Protein AF-D6TFY3-F1 (afdb_monomer_lite)

Radius of gyration: 14.0 Å; chains: 1; bounding box: 32×34×34 Å

InterPro domains:
  IPR015034 Basophilic leukemia-expressed protein Bles03-like [PF08939] (27-99)
  IPR015034 Basophilic leukemia-expressed protein Bles03-like [PTHR31977] (29-115)
  IPR023398 Translation Initiation factor eIF- 4e-like [G3DSA:3.30.760.10] (19-136)
  IPR023398 Translation Initiation factor eIF- 4e-like [SSF55418] (25-116)

pLDDT: mean 86.93, std 12.14, range [51.22, 98.06]

Organism: NCBI:txid485913

Structure (mmCIF, N/CA/C/O backbone):
data_AF-D6TFY3-F1
#
_entry.id   AF-D6TFY3-F1
#
loop_
_atom_site.group_PDB
_atom_site.id
_atom_site.type_symbol
_atom_site.label_atom_id
_atom_site.label_alt_id
_atom_site.label_comp_id
_atom_site.label_asym_id
_atom_site.label_entity_id
_atom_site.label_seq_id
_atom_site.pdbx_PDB_ins_code
_atom_site.Cartn_x
_atom_site.Cartn_y
_atom_site.Cartn_z
_atom_site.occupancy
_atom_site.B_iso_or_equiv
_atom_site.auth_seq_id
_atom_site.auth_comp_id
_atom_site.auth_asym_id
_atom_site.auth_atom_id
_atom_site.pdbx_PDB_model_num
ATOM 1 N N . MET A 1 1 ? 12.888 8.667 -14.645 1.00 65.75 1 MET A N 1
ATOM 2 C CA . MET A 1 1 ? 12.607 8.144 -13.287 1.00 65.75 1 MET A CA 1
ATOM 3 C C . MET A 1 1 ? 12.468 9.234 -12.219 1.00 65.75 1 MET A C 1
ATOM 5 O O . MET A 1 1 ? 11.346 9.457 -11.812 1.00 65.75 1 MET A O 1
ATOM 9 N N . LYS A 1 2 ? 13.511 9.950 -11.754 1.00 64.50 2 LYS A N 1
ATOM 10 C CA . LYS A 1 2 ? 13.3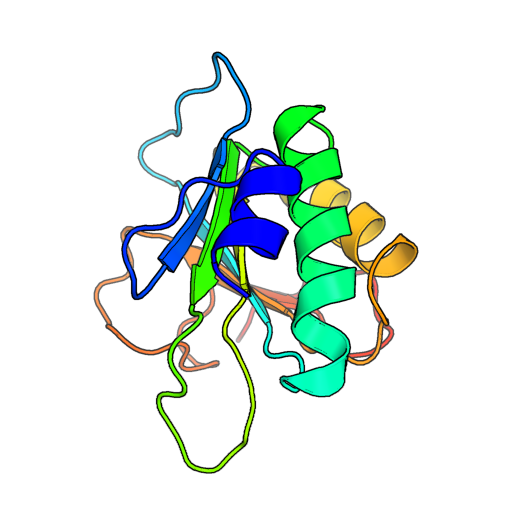38 10.980 -10.692 1.00 64.50 2 LYS A CA 1
ATOM 11 C C . LYS A 1 2 ? 12.341 12.089 -11.069 1.00 64.50 2 LYS A C 1
ATOM 13 O O . LYS A 1 2 ? 11.419 12.355 -10.311 1.00 64.50 2 LYS A O 1
ATOM 18 N N . GLU A 1 3 ? 12.520 12.710 -12.232 1.00 65.38 3 GLU A N 1
ATOM 19 C CA . GLU A 1 3 ? 11.642 13.787 -12.728 1.00 65.38 3 GLU A CA 1
ATOM 20 C C . GLU A 1 3 ? 10.207 13.295 -12.961 1.00 65.38 3 GLU A C 1
ATOM 22 O O . GLU A 1 3 ? 9.247 13.948 -12.568 1.00 65.38 3 GLU A O 1
ATOM 27 N N . GLU A 1 4 ? 10.079 12.085 -13.500 1.00 71.19 4 GLU A N 1
ATOM 28 C CA . GLU A 1 4 ? 8.812 11.388 -13.727 1.00 71.19 4 GLU A CA 1
ATOM 29 C C . GLU A 1 4 ? 8.068 11.079 -12.413 1.00 71.19 4 GLU A C 1
ATOM 31 O O . GLU A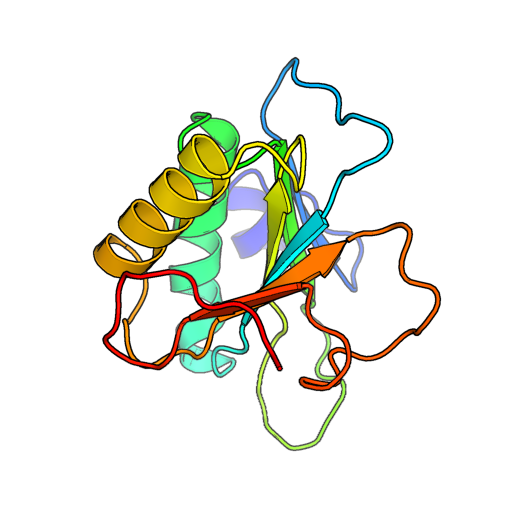 1 4 ? 6.873 11.318 -12.309 1.00 71.19 4 GLU A O 1
ATOM 36 N N . LEU A 1 5 ? 8.771 10.637 -11.363 1.00 70.50 5 LEU A N 1
ATOM 37 C CA . LEU A 1 5 ? 8.178 10.374 -10.045 1.00 70.50 5 LEU A CA 1
ATOM 38 C C . LEU A 1 5 ? 7.724 11.664 -9.344 1.00 70.50 5 LEU A C 1
ATOM 40 O O . LEU A 1 5 ? 6.645 11.693 -8.749 1.00 70.50 5 LEU A O 1
ATOM 44 N N . ILE A 1 6 ? 8.520 12.734 -9.445 1.00 69.88 6 ILE A N 1
ATOM 45 C CA . ILE A 1 6 ? 8.180 14.053 -8.888 1.00 69.88 6 ILE A CA 1
ATOM 46 C C . ILE A 1 6 ? 6.943 14.632 -9.587 1.00 69.88 6 ILE A C 1
ATOM 48 O O . ILE A 1 6 ? 6.078 15.206 -8.923 1.00 69.88 6 ILE A O 1
ATOM 52 N N . GLN A 1 7 ? 6.807 14.429 -10.902 1.00 67.75 7 GLN A N 1
ATOM 53 C CA . GLN A 1 7 ? 5.650 14.879 -11.682 1.00 67.75 7 GLN A CA 1
ATOM 54 C C . GLN A 1 7 ? 4.318 14.309 -11.160 1.00 67.75 7 GLN A C 1
ATOM 56 O O . GLN A 1 7 ? 3.274 14.942 -11.314 1.00 67.75 7 GLN A O 1
ATOM 61 N N . TYR A 1 8 ? 4.332 13.154 -10.489 1.00 68.00 8 TYR A N 1
ATOM 62 C CA . TYR A 1 8 ? 3.131 12.532 -9.921 1.00 68.00 8 TYR A CA 1
ATOM 63 C C . TYR A 1 8 ? 2.831 12.964 -8.483 1.00 68.00 8 TYR A C 1
ATOM 65 O O . TYR A 1 8 ? 1.981 12.367 -7.820 1.00 68.00 8 TYR A O 1
ATOM 73 N N . GLY A 1 9 ? 3.501 14.011 -7.992 1.00 57.97 9 GLY A N 1
ATOM 74 C CA . GLY A 1 9 ? 3.332 14.509 -6.629 1.00 57.97 9 GLY A CA 1
ATOM 75 C C . GLY A 1 9 ? 3.869 13.545 -5.574 1.00 57.97 9 GLY A C 1
ATOM 76 O O . GLY A 1 9 ? 3.468 13.630 -4.414 1.00 57.97 9 GLY A O 1
ATOM 77 N N . ALA A 1 10 ? 4.746 12.622 -5.975 1.00 71.56 10 ALA A N 1
ATOM 78 C CA . ALA A 1 10 ? 5.473 11.781 -5.049 1.00 71.56 10 ALA A CA 1
ATOM 79 C C . ALA A 1 10 ? 6.784 12.472 -4.666 1.00 71.56 10 ALA A C 1
ATOM 81 O O . ALA A 1 10 ? 7.526 12.970 -5.515 1.00 71.56 10 ALA A O 1
ATOM 82 N N . SER A 1 11 ? 7.099 12.484 -3.378 1.00 81.94 11 SER A N 1
ATOM 83 C CA . SER A 1 11 ? 8.445 12.831 -2.930 1.00 81.94 11 SER A CA 1
ATOM 84 C C . SER A 1 11 ? 9.401 11.678 -3.249 1.00 81.94 11 SER A C 1
ATOM 86 O O . SER A 1 11 ? 8.964 10.533 -3.385 1.00 81.94 11 SER A O 1
ATOM 88 N N . TYR A 1 12 ? 10.693 11.970 -3.396 1.00 80.06 12 TYR A N 1
ATOM 89 C CA . TYR A 1 12 ? 11.713 10.976 -3.727 1.00 80.06 12 TYR A CA 1
ATOM 90 C C . TYR A 1 12 ? 13.061 11.334 -3.096 1.00 80.06 12 TYR A C 1
ATOM 92 O O . TYR A 1 12 ? 13.541 12.452 -3.287 1.00 80.06 12 TYR A O 1
ATOM 100 N N . ASP A 1 13 ? 13.684 10.391 -2.385 1.00 80.81 13 ASP A N 1
ATOM 101 C CA . ASP A 1 13 ? 14.971 10.591 -1.690 1.00 80.81 13 ASP A CA 1
ATOM 102 C C . ASP A 1 13 ? 16.168 9.885 -2.356 1.00 80.81 13 ASP A C 1
ATOM 104 O O . ASP A 1 13 ? 17.280 9.940 -1.839 1.00 80.81 13 ASP A O 1
ATOM 108 N N . GLY A 1 14 ? 15.966 9.237 -3.508 1.00 76.38 14 GLY A N 1
ATOM 109 C CA . GLY A 1 14 ? 16.991 8.404 -4.151 1.00 76.38 14 GLY A CA 1
ATOM 110 C C . GLY A 1 14 ? 16.804 6.900 -3.930 1.00 76.38 14 GLY A C 1
ATOM 111 O O . GLY A 1 14 ? 17.351 6.113 -4.696 1.00 76.38 14 GLY A O 1
ATOM 112 N N . VAL A 1 15 ? 16.004 6.497 -2.939 1.00 80.56 15 VAL A N 1
ATOM 113 C CA . VAL A 1 15 ? 15.735 5.090 -2.592 1.00 80.56 15 VAL A CA 1
ATOM 114 C C . VAL A 1 15 ? 14.234 4.815 -2.548 1.00 80.56 15 VAL A C 1
ATOM 116 O O . VAL A 1 15 ? 13.759 3.799 -3.062 1.00 80.56 15 VAL A O 1
ATOM 119 N N . TRP A 1 16 ? 13.475 5.733 -1.961 1.00 86.50 16 TRP A N 1
ATOM 120 C CA . TRP A 1 16 ? 12.039 5.655 -1.771 1.00 86.50 16 TRP A CA 1
ATOM 121 C C . TRP A 1 16 ? 11.334 6.777 -2.505 1.00 86.50 16 TRP A C 1
ATOM 123 O O . TRP A 1 16 ? 11.742 7.934 -2.440 1.00 86.50 16 TRP A O 1
ATOM 133 N N . SER A 1 17 ? 10.222 6.429 -3.145 1.00 90.75 17 SER A N 1
ATOM 134 C CA . SER A 1 17 ? 9.194 7.379 -3.551 1.00 90.75 17 SER A CA 1
ATOM 135 C C . SER A 1 17 ? 7.994 7.252 -2.615 1.00 90.75 17 SER A C 1
ATOM 137 O O . SER A 1 17 ? 7.654 6.133 -2.229 1.00 90.75 17 SER A O 1
ATOM 139 N N . TRP A 1 18 ? 7.354 8.355 -2.214 1.00 93.44 18 TRP A N 1
ATOM 140 C CA . TRP A 1 18 ? 6.183 8.302 -1.328 1.00 93.44 18 TRP A CA 1
ATOM 141 C C . TRP A 1 18 ? 5.113 9.344 -1.640 1.00 93.44 18 TRP A C 1
ATOM 143 O O . TRP A 1 18 ? 5.410 10.437 -2.116 1.00 93.44 18 TRP A O 1
ATOM 153 N N . ALA A 1 19 ? 3.871 8.997 -1.303 1.00 92.94 19 ALA A N 1
ATOM 154 C CA . ALA A 1 19 ? 2.700 9.867 -1.344 1.00 92.94 19 ALA A CA 1
ATOM 155 C C . ALA A 1 19 ? 1.989 9.845 0.015 1.00 92.94 19 ALA A C 1
ATOM 157 O O . ALA A 1 19 ? 2.005 8.826 0.708 1.00 92.94 19 ALA A O 1
ATOM 158 N N . LEU A 1 20 ? 1.380 10.966 0.396 1.00 91.56 20 LEU A N 1
ATOM 159 C CA . LEU A 1 20 ? 0.677 11.141 1.667 1.00 91.56 20 LEU A CA 1
ATOM 160 C C . LEU A 1 20 ? -0.784 11.498 1.409 1.00 91.56 20 LEU A C 1
ATOM 162 O O . LEU A 1 20 ? -1.077 12.275 0.500 1.00 91.56 20 LEU A O 1
ATOM 166 N N . ALA A 1 21 ? -1.676 10.956 2.229 1.00 90.00 21 ALA A N 1
ATOM 167 C CA . ALA A 1 21 ? -3.021 11.479 2.385 1.00 90.00 21 ALA A CA 1
ATOM 168 C C . ALA A 1 21 ? -2.951 12.651 3.383 1.00 90.00 21 ALA A C 1
ATOM 170 O O . ALA A 1 21 ? -2.379 12.511 4.465 1.00 90.00 21 ALA A O 1
ATOM 171 N N . GLU A 1 22 ? -3.487 13.822 3.045 1.00 81.94 22 GLU A N 1
ATOM 172 C CA . GLU A 1 22 ? -3.464 14.969 3.963 1.00 81.94 22 GLU A CA 1
ATOM 173 C C . GLU A 1 22 ? -4.279 14.714 5.255 1.00 81.94 22 GLU A C 1
ATOM 175 O O . GLU A 1 22 ? -5.353 14.125 5.238 1.00 81.94 22 GLU A O 1
ATOM 180 N N . LYS A 1 23 ? -3.823 15.221 6.406 1.00 73.06 23 LYS A N 1
ATOM 181 C CA . LYS A 1 23 ? -4.646 15.319 7.637 1.00 73.06 23 LYS A CA 1
ATOM 182 C C . LYS A 1 23 ? -5.174 13.994 8.228 1.00 73.06 23 LYS A C 1
ATOM 184 O O . LYS A 1 23 ? -6.163 14.020 8.958 1.00 73.06 23 LYS A O 1
ATOM 189 N N . GLN A 1 24 ? -4.528 12.852 7.982 1.00 72.88 24 GLN A N 1
ATOM 190 C CA . GLN A 1 24 ? -4.836 11.607 8.700 1.00 72.88 24 GLN A CA 1
ATOM 191 C C . GLN A 1 24 ? -3.621 11.087 9.466 1.00 72.88 24 GLN A C 1
ATOM 193 O O . GLN A 1 24 ? -2.594 10.764 8.874 1.00 72.88 24 GLN A O 1
ATOM 198 N N . GLU A 1 25 ? -3.760 10.975 10.786 1.00 79.94 25 GLU A N 1
ATOM 199 C CA . GLU A 1 25 ? -2.762 10.341 11.647 1.00 79.94 25 GLU A CA 1
ATOM 200 C C . GLU A 1 25 ? -3.113 8.870 11.907 1.00 79.94 25 GLU A C 1
ATOM 202 O O . GLU A 1 25 ? -4.283 8.497 12.072 1.00 79.94 25 GLU A O 1
ATOM 207 N N . GLY A 1 26 ? -2.073 8.035 11.923 1.00 85.00 26 GLY A N 1
ATOM 208 C CA . GLY A 1 26 ? -2.152 6.616 12.256 1.00 85.00 26 GLY A CA 1
ATOM 209 C C . GLY A 1 26 ? -2.411 6.364 13.743 1.00 85.00 26 GLY A C 1
ATOM 210 O O . GLY A 1 26 ? -2.113 7.210 14.584 1.00 85.00 26 GLY A O 1
ATOM 211 N N . THR A 1 27 ? -2.939 5.186 14.082 1.00 91.44 27 THR A N 1
ATOM 212 C CA . THR A 1 27 ? -2.999 4.717 15.478 1.00 91.44 27 THR A CA 1
ATOM 213 C C . THR A 1 27 ? -1.712 3.969 15.856 1.00 91.44 27 THR A C 1
ATOM 215 O O . THR A 1 27 ? -0.776 3.865 15.066 1.00 91.44 27 THR A O 1
ATOM 218 N N . SER A 1 28 ? -1.632 3.396 17.061 1.00 90.62 28 SER A N 1
ATOM 219 C CA . SER A 1 28 ? -0.530 2.488 17.427 1.00 90.62 28 SER A CA 1
ATOM 220 C C . SER A 1 28 ? -0.533 1.172 16.634 1.00 90.62 28 SER A C 1
ATOM 222 O O . SER A 1 28 ? 0.418 0.396 16.728 1.00 90.62 28 SER A O 1
ATOM 224 N N . ARG A 1 29 ? -1.593 0.922 15.859 1.00 93.19 29 ARG A N 1
ATOM 225 C CA . ARG A 1 29 ? -1.834 -0.291 15.076 1.00 93.19 29 ARG A CA 1
ATOM 226 C C . ARG A 1 29 ? -1.709 -0.044 13.575 1.00 93.19 29 ARG A C 1
ATOM 228 O O . ARG A 1 29 ? -2.317 -0.757 12.780 1.00 93.19 29 ARG A O 1
ATOM 235 N N . THR A 1 30 ? -0.939 0.961 13.159 1.00 95.00 30 THR A N 1
ATOM 236 C CA . THR A 1 30 ? -0.661 1.158 11.733 1.00 95.00 30 THR A CA 1
ATOM 237 C C . THR A 1 30 ? -0.033 -0.091 11.130 1.00 95.00 30 THR A C 1
ATOM 239 O O . THR A 1 30 ? 0.722 -0.838 11.764 1.00 95.00 30 THR A O 1
ATOM 242 N N . GLY A 1 31 ? -0.332 -0.320 9.863 1.00 94.81 31 GLY A N 1
ATOM 243 C CA . GLY A 1 31 ? 0.296 -1.372 9.090 1.00 94.81 31 GLY A CA 1
ATOM 244 C C . GLY A 1 31 ? 0.299 -1.022 7.622 1.00 94.81 31 GLY A C 1
ATOM 245 O O . GLY A 1 31 ? 0.018 0.111 7.235 1.00 94.81 31 GLY A O 1
ATOM 246 N N . LYS A 1 32 ? 0.677 -1.988 6.792 1.00 95.75 32 LYS A N 1
ATOM 247 C CA . LYS A 1 32 ? 0.743 -1.791 5.350 1.00 95.75 32 LYS A CA 1
ATOM 248 C C . LYS A 1 32 ? 0.438 -3.053 4.573 1.00 95.75 32 LYS A C 1
ATOM 250 O O . LYS A 1 32 ? 0.924 -4.129 4.919 1.00 95.75 32 LYS A O 1
ATOM 255 N N . TRP A 1 33 ? -0.275 -2.872 3.471 1.00 97.25 33 TRP A N 1
ATOM 256 C CA . TRP A 1 33 ? -0.315 -3.816 2.365 1.00 97.25 33 TRP A CA 1
ATOM 257 C C . TRP A 1 33 ? 0.978 -3.728 1.558 1.00 97.25 33 TRP A C 1
ATOM 259 O O . TRP A 1 33 ? 1.460 -2.630 1.291 1.00 97.25 33 TRP A O 1
ATOM 269 N N . MET A 1 34 ? 1.523 -4.872 1.160 1.00 95.50 34 MET A N 1
ATOM 270 C CA . MET A 1 34 ? 2.763 -5.012 0.399 1.00 95.50 34 MET A CA 1
ATOM 271 C C . MET A 1 34 ? 2.545 -5.903 -0.819 1.00 95.50 34 MET A C 1
ATOM 273 O O . MET A 1 34 ? 1.897 -6.948 -0.712 1.00 95.50 34 MET A O 1
ATOM 277 N N . PHE A 1 35 ? 3.123 -5.508 -1.952 1.00 95.12 35 PHE A N 1
ATOM 278 C CA . PHE A 1 35 ? 3.167 -6.308 -3.175 1.00 95.12 35 PHE A CA 1
ATOM 279 C C . PHE A 1 35 ? 4.364 -5.925 -4.065 1.00 95.12 35 PHE A C 1
ATOM 281 O O . PHE A 1 35 ? 5.010 -4.898 -3.841 1.00 95.12 35 PHE A O 1
ATOM 288 N N . TRP A 1 36 ? 4.673 -6.774 -5.055 1.00 93.94 36 TRP A N 1
ATOM 289 C CA . TRP A 1 36 ? 5.931 -6.730 -5.818 1.00 93.94 36 TRP A CA 1
ATOM 290 C C . TRP A 1 36 ? 5.723 -6.748 -7.342 1.00 93.94 36 TRP A C 1
ATOM 292 O O . TRP A 1 36 ? 5.879 -7.801 -7.968 1.00 93.94 36 TRP A O 1
ATOM 302 N N . PRO A 1 37 ? 5.349 -5.623 -7.977 1.00 93.62 37 PRO A N 1
ATOM 303 C CA . PRO A 1 37 ? 5.349 -5.526 -9.433 1.00 93.62 37 PRO A CA 1
ATOM 304 C C . PRO A 1 37 ? 6.769 -5.587 -10.011 1.00 93.62 37 PRO A C 1
ATOM 306 O O . PRO A 1 37 ? 7.727 -5.109 -9.403 1.00 93.62 37 PRO A O 1
ATOM 309 N N . LYS A 1 38 ? 6.892 -6.128 -11.228 1.00 91.56 38 LYS A N 1
ATOM 310 C CA . LYS A 1 38 ? 8.120 -6.018 -12.031 1.00 91.56 38 LYS A CA 1
ATOM 311 C C . LYS A 1 38 ? 8.382 -4.563 -12.414 1.00 91.56 38 LYS A C 1
ATOM 313 O O . LYS A 1 38 ? 7.426 -3.805 -12.599 1.00 91.56 38 LYS A O 1
ATOM 318 N N . SER A 1 39 ? 9.650 -4.196 -12.585 1.00 86.88 39 SER A N 1
ATOM 319 C CA . SER A 1 39 ? 10.071 -2.815 -12.849 1.00 86.88 39 SER A CA 1
ATOM 320 C C . SER A 1 39 ? 9.341 -2.165 -14.036 1.00 86.88 39 SER A C 1
ATOM 322 O O . SER A 1 39 ? 8.880 -1.031 -13.915 1.00 86.88 39 SER A O 1
ATOM 324 N N . GLU A 1 40 ? 9.128 -2.914 -15.123 1.00 87.00 40 GLU A N 1
ATOM 325 C CA . GLU A 1 40 ? 8.423 -2.471 -16.339 1.00 87.00 40 GLU A CA 1
ATOM 326 C C . GLU A 1 40 ? 6.980 -2.003 -16.078 1.00 87.00 40 GLU A C 1
ATOM 328 O O . GLU A 1 40 ? 6.502 -1.063 -16.708 1.00 87.00 40 GLU A O 1
ATOM 333 N N . GLY A 1 41 ? 6.280 -2.638 -15.131 1.00 88.12 41 GLY A N 1
ATOM 334 C CA . GLY A 1 41 ? 4.893 -2.312 -14.776 1.00 88.12 41 GLY A CA 1
ATOM 335 C C . GLY A 1 41 ? 4.753 -1.468 -13.508 1.00 88.12 41 GLY A C 1
ATOM 336 O O . GLY A 1 41 ? 3.661 -0.984 -13.206 1.00 88.12 41 GLY A O 1
ATOM 337 N N . ALA A 1 42 ? 5.835 -1.285 -12.750 1.00 91.06 42 ALA A N 1
ATOM 338 C CA . ALA A 1 42 ? 5.787 -0.663 -11.433 1.00 91.06 42 ALA A CA 1
ATOM 339 C C . ALA A 1 42 ? 5.459 0.835 -11.491 1.00 91.06 42 ALA A C 1
ATOM 341 O O . ALA A 1 42 ? 4.688 1.304 -10.661 1.00 91.06 42 ALA A O 1
ATOM 342 N N . ILE A 1 43 ? 5.991 1.580 -12.468 1.00 90.50 43 ILE A N 1
ATOM 343 C CA . ILE A 1 43 ? 5.781 3.037 -12.561 1.00 90.50 43 ILE A CA 1
ATOM 344 C C . ILE A 1 43 ? 4.309 3.402 -12.834 1.00 90.50 43 ILE A C 1
ATOM 346 O O . ILE A 1 43 ? 3.764 4.205 -12.070 1.00 90.50 43 ILE A O 1
ATOM 350 N N . PRO A 1 44 ? 3.614 2.810 -13.831 1.00 92.50 44 PRO A N 1
ATOM 351 C CA . PRO A 1 44 ? 2.188 3.074 -14.032 1.00 92.50 44 PRO A CA 1
ATOM 352 C C . PRO A 1 44 ? 1.333 2.710 -12.814 1.00 92.50 44 PRO A C 1
ATOM 354 O O . PRO A 1 44 ? 0.479 3.495 -12.408 1.00 92.50 44 PRO A O 1
ATOM 357 N N . ILE A 1 45 ? 1.602 1.557 -12.188 1.00 95.38 45 ILE A N 1
ATOM 358 C CA . ILE A 1 45 ? 0.908 1.139 -10.962 1.00 95.38 45 ILE A CA 1
ATOM 359 C C . ILE A 1 45 ? 1.142 2.163 -9.849 1.00 95.38 45 ILE A C 1
ATOM 361 O O . ILE A 1 45 ? 0.200 2.604 -9.193 1.00 95.38 45 ILE A O 1
ATOM 365 N N . TRP A 1 46 ? 2.394 2.568 -9.645 1.00 95.06 46 TRP A N 1
ATOM 366 C CA . TRP A 1 46 ? 2.772 3.518 -8.610 1.00 95.06 46 TRP A CA 1
ATOM 367 C C . TRP A 1 46 ? 2.081 4.867 -8.778 1.00 95.06 46 TRP A C 1
ATOM 369 O O . TRP A 1 46 ? 1.579 5.421 -7.802 1.00 95.06 46 TRP A O 1
ATOM 379 N N . ARG A 1 47 ? 1.967 5.363 -10.014 1.00 94.12 47 ARG A N 1
ATOM 380 C CA . ARG A 1 47 ? 1.214 6.584 -10.313 1.00 94.12 47 ARG A CA 1
ATOM 381 C C . ARG A 1 47 ? -0.232 6.489 -9.820 1.00 94.12 47 ARG A C 1
ATOM 383 O O . ARG A 1 47 ? -0.686 7.382 -9.105 1.00 94.12 47 ARG A O 1
ATOM 390 N N . THR A 1 48 ? -0.929 5.402 -10.146 1.00 95.56 48 THR A N 1
ATOM 391 C CA . THR A 1 48 ? -2.306 5.165 -9.689 1.00 95.56 48 THR A CA 1
ATOM 392 C C . THR A 1 48 ? -2.393 5.118 -8.162 1.00 95.56 48 THR A C 1
ATOM 394 O O . THR A 1 48 ? -3.274 5.745 -7.576 1.00 95.56 48 THR A O 1
ATOM 397 N N . ILE A 1 49 ? -1.448 4.450 -7.493 1.00 96.56 49 ILE A N 1
ATOM 398 C CA . ILE A 1 49 ? -1.383 4.410 -6.024 1.00 96.56 49 ILE A CA 1
ATOM 399 C C . ILE A 1 49 ? -1.192 5.814 -5.429 1.00 96.56 49 ILE A C 1
ATOM 401 O O . ILE A 1 49 ? -1.874 6.161 -4.461 1.00 96.56 49 ILE A O 1
ATOM 405 N N . CYS A 1 50 ? -0.316 6.643 -6.002 1.00 94.69 50 CYS A N 1
ATOM 406 C CA . CYS A 1 50 ? -0.091 8.018 -5.549 1.00 94.69 50 CYS A CA 1
ATOM 407 C C . CYS A 1 50 ? -1.335 8.897 -5.695 1.00 94.69 50 CYS A C 1
ATOM 409 O O . CYS A 1 50 ? -1.642 9.685 -4.801 1.00 94.69 50 CYS A O 1
ATOM 411 N N . GLU A 1 51 ? -2.038 8.800 -6.824 1.00 94.12 51 GLU A N 1
ATOM 412 C CA . GLU A 1 51 ? -3.285 9.532 -7.071 1.00 94.12 51 GLU A CA 1
ATOM 413 C C . GLU A 1 51 ? -4.363 9.131 -6.053 1.00 94.12 51 GLU A C 1
ATOM 415 O O . GLU A 1 51 ? -4.896 9.998 -5.359 1.00 94.12 51 GLU A O 1
ATOM 420 N N . LEU A 1 52 ? -4.600 7.829 -5.871 1.00 95.88 52 LEU A N 1
ATOM 421 C CA . LEU A 1 52 ? -5.624 7.327 -4.950 1.00 95.88 52 LEU A CA 1
ATOM 422 C C . LEU A 1 52 ? -5.301 7.609 -3.475 1.00 95.88 52 LEU A C 1
ATOM 424 O O . LEU A 1 52 ? -6.203 7.904 -2.691 1.00 95.88 52 LEU A O 1
ATOM 428 N N . THR A 1 53 ? -4.024 7.544 -3.087 1.00 95.38 53 THR A N 1
ATOM 429 C CA . THR A 1 53 ? -3.577 7.884 -1.724 1.00 95.38 53 THR A CA 1
ATOM 430 C C . THR A 1 53 ? -3.845 9.354 -1.416 1.00 95.38 53 THR A C 1
ATOM 432 O O . THR A 1 53 ? -4.461 9.669 -0.402 1.00 95.38 53 THR A O 1
ATOM 435 N N . ARG A 1 54 ? -3.451 10.264 -2.315 1.00 92.56 54 ARG A N 1
ATOM 436 C CA . ARG A 1 54 ? -3.672 11.708 -2.130 1.00 92.56 54 ARG A CA 1
ATOM 437 C C . ARG A 1 54 ? -5.152 12.079 -2.124 1.00 92.56 54 ARG A C 1
ATOM 439 O O . ARG A 1 54 ? -5.530 13.032 -1.458 1.00 92.56 54 ARG A O 1
ATOM 446 N N . SER A 1 55 ? -5.992 11.322 -2.830 1.00 92.62 55 SER A N 1
ATOM 447 C CA . SER A 1 55 ? -7.444 11.518 -2.824 1.00 92.62 55 SER A CA 1
ATOM 448 C C . SER A 1 55 ? -8.169 10.798 -1.680 1.00 92.62 55 SER A C 1
ATOM 450 O O . SER A 1 55 ? -9.381 10.633 -1.770 1.00 92.62 55 SER A O 1
ATOM 452 N N . HIS A 1 56 ? -7.466 10.302 -0.653 1.00 91.94 56 HIS A N 1
ATOM 453 C CA . HIS A 1 56 ? -8.057 9.568 0.482 1.00 91.94 56 HIS A CA 1
ATOM 454 C C . HIS A 1 56 ? -8.813 8.283 0.108 1.00 91.94 56 HIS A C 1
ATOM 456 O O . HIS A 1 56 ? -9.616 7.778 0.887 1.00 91.94 56 HIS A O 1
ATOM 462 N N . GLN A 1 57 ? -8.564 7.742 -1.085 1.00 95.38 57 GLN A N 1
ATOM 463 C CA . GLN A 1 57 ? -9.193 6.508 -1.549 1.00 95.38 57 GLN A CA 1
ATOM 464 C C . GLN A 1 57 ? -8.387 5.274 -1.149 1.00 95.38 57 GLN A C 1
ATOM 466 O O . GLN A 1 57 ? -8.953 4.198 -1.037 1.00 95.38 57 GLN A O 1
ATOM 471 N N . LEU A 1 58 ? -7.086 5.392 -0.902 1.00 95.62 58 LEU A N 1
ATOM 472 C CA . LEU A 1 58 ? -6.322 4.330 -0.241 1.00 95.62 58 LEU A CA 1
ATOM 473 C C . LEU A 1 58 ? -6.156 4.669 1.246 1.00 95.62 58 LEU A C 1
ATOM 475 O O . LEU A 1 58 ? -7.047 5.282 1.834 1.00 95.62 58 LEU A O 1
ATOM 479 N N . GLY A 1 59 ? -5.074 4.212 1.871 1.00 93.44 59 GLY A N 1
ATOM 480 C CA . GLY A 1 59 ? -4.774 4.529 3.261 1.00 93.44 59 GLY A CA 1
ATOM 481 C C . GLY A 1 59 ? -4.020 5.855 3.425 1.00 93.44 59 GLY A C 1
ATOM 482 O O . GLY A 1 59 ? -4.051 6.729 2.561 1.00 93.44 59 GLY A O 1
ATOM 483 N N . ILE A 1 60 ? -3.325 6.003 4.551 1.00 95.19 60 ILE A N 1
ATOM 484 C CA . ILE A 1 60 ? -2.734 7.273 5.007 1.00 95.19 60 ILE A CA 1
ATOM 485 C C . ILE A 1 60 ? -1.448 7.665 4.266 1.00 95.19 60 ILE A C 1
ATOM 487 O O . ILE A 1 60 ? -1.070 8.834 4.208 1.00 95.19 60 ILE A O 1
ATOM 491 N N . GLN A 1 61 ? -0.745 6.683 3.708 1.00 95.06 61 GLN A N 1
ATOM 492 C CA . GLN A 1 61 ? 0.520 6.878 3.009 1.00 95.06 61 GLN A CA 1
ATOM 493 C C . GLN A 1 61 ? 0.745 5.722 2.039 1.00 95.06 61 GLN A C 1
ATOM 495 O O . GLN A 1 61 ? 0.329 4.595 2.286 1.00 95.06 61 GLN A O 1
ATOM 500 N N . ALA A 1 62 ? 1.494 5.967 0.974 1.00 96.12 62 ALA A N 1
ATOM 501 C CA . ALA A 1 62 ? 2.066 4.907 0.164 1.00 96.12 62 ALA A CA 1
ATOM 502 C C . ALA A 1 62 ? 3.565 5.131 -0.021 1.00 96.12 62 ALA A C 1
ATOM 504 O O . ALA A 1 62 ? 4.036 6.272 -0.012 1.00 96.12 62 ALA A O 1
ATOM 505 N N . LYS A 1 63 ? 4.318 4.043 -0.209 1.00 94.69 63 LYS A N 1
ATOM 506 C CA . LYS A 1 63 ? 5.747 4.082 -0.542 1.00 94.69 63 LYS A CA 1
ATOM 507 C C . LYS A 1 63 ? 6.090 3.051 -1.606 1.00 94.69 63 LYS A C 1
ATOM 509 O O . LYS A 1 63 ? 5.630 1.920 -1.520 1.00 94.69 63 LYS A O 1
ATOM 514 N N . MET A 1 64 ? 6.968 3.405 -2.531 1.00 93.50 64 MET A N 1
ATOM 515 C CA . MET A 1 64 ? 7.602 2.469 -3.453 1.00 93.50 64 MET A CA 1
ATOM 516 C C . MET A 1 64 ? 9.110 2.510 -3.263 1.00 93.50 64 MET A C 1
ATOM 518 O O . MET A 1 64 ? 9.707 3.590 -3.235 1.00 93.50 64 MET A O 1
ATOM 522 N N . ARG A 1 65 ? 9.733 1.337 -3.156 1.00 89.19 65 ARG A N 1
ATOM 523 C CA . ARG A 1 65 ? 11.188 1.223 -3.206 1.00 89.19 65 ARG A CA 1
ATOM 524 C C . ARG A 1 65 ? 11.627 1.233 -4.661 1.00 89.19 65 ARG A C 1
ATOM 526 O O . ARG A 1 65 ? 11.231 0.359 -5.423 1.00 89.19 65 ARG A O 1
ATOM 533 N N . VAL A 1 66 ? 12.436 2.215 -5.027 1.00 81.00 66 VAL A N 1
ATOM 534 C CA . VAL A 1 66 ? 12.918 2.415 -6.400 1.00 81.00 66 VAL A CA 1
ATOM 535 C C . VAL A 1 66 ? 14.183 1.595 -6.670 1.00 81.00 66 VAL A C 1
ATOM 537 O O . VAL A 1 66 ? 14.431 1.164 -7.792 1.00 81.00 66 VAL A O 1
ATOM 540 N N . GLU A 1 67 ? 14.963 1.323 -5.626 1.00 76.75 67 GLU A N 1
ATOM 541 C CA . GLU A 1 67 ? 16.148 0.473 -5.701 1.00 76.75 67 GLU A CA 1
ATOM 542 C C . GLU A 1 67 ? 15.780 -1.022 -5.678 1.00 76.75 67 GLU A C 1
ATOM 544 O O . GLU A 1 67 ? 15.052 -1.489 -4.792 1.00 76.75 67 GLU A O 1
ATOM 549 N N . LYS A 1 68 ? 16.338 -1.787 -6.623 1.00 69.31 68 LYS A N 1
ATOM 550 C CA . LYS A 1 68 ? 16.210 -3.249 -6.675 1.00 69.31 68 LYS A CA 1
ATOM 551 C C . LYS A 1 68 ? 17.017 -3.862 -5.531 1.00 69.31 68 LYS A C 1
ATOM 553 O O . LYS A 1 68 ? 18.205 -3.588 -5.394 1.00 69.31 68 LYS A O 1
ATOM 558 N N . ARG A 1 69 ? 16.376 -4.682 -4.694 1.00 66.19 69 ARG A N 1
ATOM 559 C CA . ARG A 1 69 ? 17.059 -5.381 -3.589 1.00 66.19 69 ARG A CA 1
ATOM 560 C C . ARG A 1 69 ? 17.668 -6.711 -4.033 1.00 66.19 69 ARG A C 1
ATOM 562 O O . ARG A 1 69 ? 18.687 -7.124 -3.491 1.00 66.19 69 ARG A O 1
ATOM 569 N N . ASP A 1 70 ? 17.022 -7.343 -5.006 1.00 68.75 70 ASP A N 1
ATOM 570 C CA . ASP A 1 70 ? 17.241 -8.732 -5.376 1.00 68.75 70 ASP A CA 1
ATOM 571 C C . ASP A 1 70 ? 17.304 -8.840 -6.913 1.00 68.75 70 ASP A C 1
ATOM 573 O O . ASP A 1 70 ? 16.904 -7.922 -7.634 1.00 68.75 70 ASP A O 1
ATOM 577 N N . GLU A 1 71 ? 17.743 -9.986 -7.431 1.00 74.00 71 GLU A N 1
ATOM 578 C CA . GLU A 1 71 ? 17.840 -10.258 -8.877 1.00 74.00 71 GLU A CA 1
ATOM 579 C C . GLU A 1 71 ? 16.470 -10.349 -9.583 1.00 74.00 71 GLU A C 1
ATOM 581 O O . GLU A 1 71 ? 16.395 -10.418 -10.806 1.00 74.00 71 GLU A O 1
ATOM 586 N N . THR A 1 72 ? 15.366 -10.329 -8.826 1.00 73.25 72 THR A N 1
ATOM 587 C CA . THR A 1 72 ? 14.001 -10.627 -9.296 1.00 73.25 72 THR A CA 1
ATOM 588 C C . THR A 1 72 ? 13.333 -9.503 -10.098 1.00 73.25 72 THR A C 1
ATOM 590 O O . THR A 1 72 ? 12.176 -9.644 -10.491 1.00 73.25 72 THR A O 1
ATOM 593 N N . ASP A 1 73 ? 14.037 -8.392 -10.339 1.00 84.12 73 ASP A N 1
ATOM 594 C CA . ASP A 1 73 ? 13.548 -7.178 -11.019 1.00 84.12 73 ASP A CA 1
ATOM 595 C C . ASP A 1 73 ? 12.252 -6.574 -10.432 1.00 84.12 73 ASP A C 1
ATOM 597 O O . ASP A 1 73 ? 11.614 -5.699 -11.020 1.00 84.12 73 ASP A O 1
ATOM 601 N N . ALA A 1 74 ? 11.844 -7.032 -9.250 1.00 88.56 74 ALA A N 1
ATOM 602 C CA . ALA A 1 74 ? 10.606 -6.625 -8.620 1.00 88.56 74 ALA A CA 1
ATOM 603 C C . ALA A 1 74 ? 10.843 -5.470 -7.642 1.00 88.56 74 ALA A C 1
ATOM 605 O O . ALA A 1 74 ? 11.790 -5.475 -6.852 1.00 88.56 74 ALA A O 1
ATOM 606 N N . LEU A 1 75 ? 9.954 -4.480 -7.676 1.00 90.69 75 LEU A N 1
ATOM 607 C CA . LEU A 1 75 ? 9.967 -3.339 -6.766 1.00 90.69 75 LEU A CA 1
ATOM 608 C C . LEU A 1 75 ? 8.924 -3.540 -5.673 1.00 90.69 75 LEU A C 1
ATOM 610 O O . LEU A 1 75 ? 7.839 -4.039 -5.937 1.00 90.69 75 LEU A O 1
ATOM 614 N N . LEU A 1 76 ? 9.233 -3.139 -4.442 1.00 92.50 76 LEU A N 1
ATOM 615 C CA . LEU A 1 76 ? 8.271 -3.195 -3.341 1.00 92.50 76 LEU A CA 1
ATOM 616 C C . LEU A 1 76 ? 7.375 -1.956 -3.374 1.00 92.50 76 LEU A C 1
ATOM 618 O O . LEU A 1 76 ? 7.884 -0.839 -3.271 1.00 92.50 76 LEU A O 1
ATOM 622 N N . ILE A 1 77 ? 6.060 -2.160 -3.415 1.00 95.12 77 ILE A N 1
ATOM 623 C CA . ILE A 1 77 ? 5.064 -1.120 -3.146 1.00 95.12 77 ILE A CA 1
ATOM 624 C C . ILE A 1 77 ? 4.361 -1.427 -1.824 1.00 95.12 77 ILE A C 1
ATOM 626 O O . ILE A 1 77 ? 3.932 -2.554 -1.577 1.00 95.12 77 ILE A O 1
ATOM 630 N N . CYS A 1 78 ? 4.236 -0.398 -0.991 1.00 96.25 78 CYS A N 1
ATOM 631 C CA . CYS A 1 78 ? 3.560 -0.407 0.295 1.00 9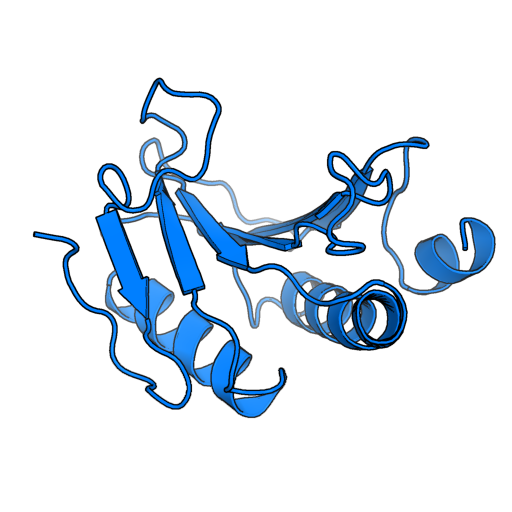6.25 78 CYS A CA 1
ATOM 632 C C . CYS A 1 78 ? 2.399 0.595 0.291 1.00 96.25 78 CYS A C 1
ATOM 634 O O . CYS A 1 78 ? 2.603 1.759 -0.057 1.00 96.25 78 CYS A O 1
ATOM 636 N N . VAL A 1 79 ? 1.226 0.184 0.770 1.00 97.50 79 VAL A N 1
ATOM 637 C CA . VAL A 1 79 ? 0.086 1.066 1.073 1.00 97.50 79 VAL A CA 1
ATOM 638 C C . VAL A 1 79 ? -0.201 0.967 2.563 1.00 97.50 79 VAL A C 1
ATOM 640 O O . VAL A 1 79 ? -0.609 -0.085 3.046 1.00 97.50 79 VAL A O 1
ATOM 643 N N . TYR A 1 80 ? 0.063 2.045 3.289 1.00 96.31 80 TYR A N 1
ATOM 644 C CA . TYR A 1 80 ? -0.077 2.131 4.735 1.00 96.31 80 TYR A CA 1
ATOM 645 C C . TYR A 1 80 ? -1.504 2.474 5.119 1.00 96.31 80 TYR A C 1
ATOM 647 O O . TYR A 1 80 ? -2.102 3.372 4.532 1.00 96.31 80 TYR A O 1
ATOM 655 N N . THR A 1 81 ? -2.019 1.808 6.139 1.00 96.44 81 THR A N 1
ATOM 656 C CA . THR A 1 81 ? -3.370 2.009 6.661 1.00 96.44 81 THR A CA 1
ATOM 657 C C . THR A 1 81 ? -3.306 2.597 8.066 1.00 96.44 81 THR A C 1
ATOM 659 O O . THR A 1 81 ? -2.268 2.561 8.739 1.00 96.44 81 THR A O 1
ATOM 662 N N . ARG A 1 82 ? -4.420 3.189 8.495 1.00 95.44 82 ARG A N 1
ATOM 663 C CA . ARG A 1 82 ? -4.504 3.898 9.772 1.00 95.44 82 ARG A CA 1
ATOM 664 C C . ARG A 1 82 ? -4.504 2.952 10.970 1.00 95.44 82 ARG A C 1
ATOM 666 O O . ARG A 1 82 ? -3.841 3.245 11.962 1.00 95.44 82 ARG A O 1
ATOM 673 N N . ASP A 1 83 ? -5.258 1.862 10.870 1.00 94.94 83 ASP A N 1
ATOM 674 C CA . ASP A 1 83 ? -5.473 0.894 11.941 1.00 94.94 83 ASP A CA 1
ATOM 675 C C . ASP A 1 83 ? -5.645 -0.513 11.349 1.00 94.94 83 ASP A C 1
ATOM 677 O O . ASP A 1 83 ? -6.378 -0.711 10.385 1.00 94.94 83 ASP A O 1
ATOM 681 N N . SER A 1 84 ? -4.945 -1.498 11.900 1.00 94.25 84 SER A N 1
ATOM 682 C CA . SER A 1 84 ? -4.973 -2.889 11.448 1.00 94.25 84 SER A CA 1
ATOM 683 C C . SER A 1 84 ? -6.159 -3.705 11.964 1.00 94.25 84 SER A C 1
ATOM 685 O O . SER A 1 84 ? -6.262 -4.890 11.624 1.00 94.25 84 SER A O 1
ATOM 687 N N . GLU A 1 85 ? -6.980 -3.135 12.844 1.00 94.12 85 GLU A N 1
ATOM 688 C CA . GLU A 1 85 ? -8.229 -3.726 13.339 1.00 94.12 85 GLU A CA 1
ATOM 689 C C . GLU A 1 85 ? -9.470 -3.137 12.664 1.00 94.12 85 GLU A C 1
ATOM 691 O O . GLU A 1 85 ? -10.561 -3.678 12.826 1.00 94.12 85 GLU A O 1
ATOM 696 N N . ASP A 1 86 ? -9.312 -2.080 11.866 1.00 96.19 86 ASP A N 1
ATOM 697 C CA . ASP A 1 86 ? -10.376 -1.558 11.010 1.00 96.19 86 ASP A CA 1
ATOM 698 C C . ASP A 1 86 ? -10.516 -2.442 9.762 1.00 96.19 86 ASP A C 1
ATOM 700 O O . ASP A 1 86 ? -10.040 -2.134 8.670 1.00 96.19 86 ASP A O 1
ATOM 704 N N . VAL A 1 87 ? -11.109 -3.620 9.958 1.00 95.94 87 VAL A N 1
ATOM 705 C CA . VAL A 1 87 ? -11.261 -4.649 8.922 1.00 95.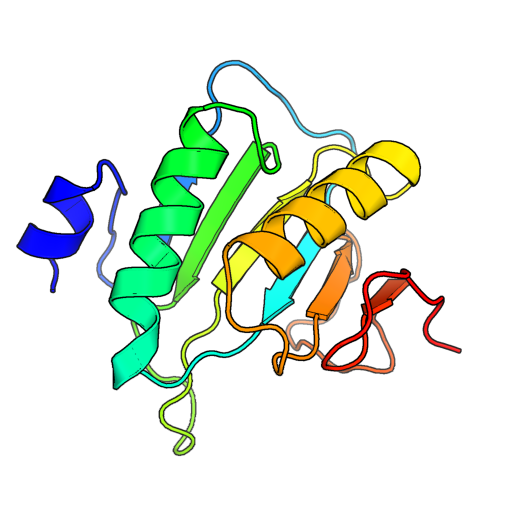94 87 VAL A CA 1
ATOM 706 C C . VAL A 1 87 ? -12.059 -4.124 7.721 1.00 95.94 87 VAL A C 1
ATOM 708 O O . VAL A 1 87 ? -11.779 -4.517 6.588 1.00 95.94 87 VAL A O 1
ATOM 711 N N . GLU A 1 88 ? -13.004 -3.208 7.950 1.00 97.06 88 GLU A N 1
ATOM 712 C CA . GLU A 1 88 ? -13.778 -2.557 6.891 1.00 97.06 88 GLU A CA 1
ATOM 713 C C . GLU A 1 88 ? -12.883 -1.678 6.012 1.00 97.06 88 GLU A C 1
ATOM 715 O O . GLU A 1 88 ? -12.908 -1.818 4.786 1.00 97.06 88 GLU A O 1
ATOM 720 N N . ASP A 1 89 ? -12.029 -0.836 6.606 1.00 96.69 89 ASP A N 1
ATOM 721 C CA . ASP A 1 89 ? -11.066 -0.027 5.853 1.00 96.69 89 ASP A CA 1
ATOM 722 C C . ASP A 1 89 ? -10.026 -0.893 5.129 1.00 96.69 89 ASP A C 1
ATOM 724 O O . ASP A 1 89 ? -9.708 -0.657 3.959 1.00 96.69 89 ASP A O 1
ATOM 728 N N . LEU A 1 90 ? -9.533 -1.950 5.784 1.00 97.38 90 LEU A N 1
ATOM 729 C CA . LEU A 1 90 ? -8.607 -2.896 5.162 1.00 97.38 90 LEU A CA 1
ATOM 730 C C . LEU A 1 90 ? -9.217 -3.553 3.920 1.00 97.38 90 LEU A C 1
ATOM 732 O O . LEU A 1 90 ? -8.555 -3.617 2.881 1.00 97.38 90 LEU A O 1
ATOM 736 N N . GLN A 1 91 ? -10.467 -4.011 4.013 1.00 97.88 91 GLN A N 1
ATOM 737 C CA . GLN A 1 91 ? -11.185 -4.635 2.905 1.00 97.88 91 GLN A CA 1
ATOM 738 C C . GLN A 1 91 ? -11.492 -3.622 1.792 1.00 97.88 91 GLN A C 1
ATOM 740 O O . GLN A 1 91 ? -11.218 -3.901 0.625 1.00 97.88 91 GLN A O 1
ATOM 745 N N . ARG A 1 92 ? -11.938 -2.408 2.140 1.00 97.94 92 ARG A N 1
ATOM 746 C CA . ARG A 1 92 ? -12.156 -1.294 1.199 1.00 97.94 92 ARG A CA 1
ATOM 747 C C . ARG A 1 92 ? -10.905 -0.999 0.369 1.00 97.94 92 ARG A C 1
ATOM 749 O O . ARG A 1 92 ? -10.985 -0.826 -0.848 1.00 97.94 92 ARG A O 1
ATOM 756 N N . ILE A 1 93 ? -9.739 -0.960 1.013 1.00 97.94 93 ILE A N 1
ATOM 757 C CA . ILE A 1 93 ? -8.454 -0.752 0.337 1.00 97.94 93 ILE A CA 1
ATOM 758 C C . ILE A 1 93 ? -8.141 -1.913 -0.613 1.00 97.94 93 ILE A C 1
ATOM 760 O O . ILE A 1 93 ? -7.700 -1.669 -1.737 1.00 97.94 93 ILE A O 1
ATOM 764 N N . VAL A 1 94 ? -8.384 -3.164 -0.207 1.00 98.06 94 VAL A N 1
ATOM 765 C CA . VAL A 1 94 ? -8.187 -4.335 -1.077 1.00 98.06 94 VAL A CA 1
ATOM 766 C C . VAL A 1 94 ? -9.090 -4.273 -2.303 1.00 98.06 94 VAL A C 1
ATOM 768 O O . VAL A 1 94 ? -8.603 -4.507 -3.408 1.00 98.06 94 VAL A O 1
ATOM 771 N N . ASP A 1 95 ? -10.362 -3.914 -2.149 1.00 98.06 95 ASP A N 1
ATOM 772 C CA . ASP A 1 95 ? -11.293 -3.812 -3.275 1.00 98.06 95 ASP A CA 1
ATOM 773 C C . ASP A 1 95 ? -10.819 -2.785 -4.309 1.00 98.06 95 ASP A C 1
ATOM 775 O O . ASP A 1 95 ? -10.757 -3.089 -5.504 1.00 98.06 95 ASP A O 1
ATOM 779 N N . ILE A 1 96 ? -10.363 -1.617 -3.850 1.00 98.06 96 ILE A N 1
ATOM 780 C CA . ILE A 1 96 ? -9.802 -0.572 -4.717 1.00 98.06 96 ILE A CA 1
ATOM 781 C C . ILE A 1 96 ? -8.513 -1.053 -5.392 1.00 98.06 96 ILE A C 1
ATOM 783 O O . ILE A 1 96 ? -8.344 -0.879 -6.600 1.00 98.06 96 ILE A O 1
ATOM 787 N N . LEU A 1 97 ? -7.607 -1.703 -4.655 1.00 97.69 97 LEU A N 1
ATOM 788 C CA . LEU A 1 97 ? -6.384 -2.266 -5.235 1.00 97.69 97 LEU A CA 1
ATOM 789 C C . LEU A 1 97 ? -6.700 -3.323 -6.298 1.00 97.69 97 LEU A C 1
ATOM 791 O O . LEU A 1 97 ? -6.054 -3.347 -7.341 1.00 97.69 97 LEU A O 1
ATOM 795 N N . ARG A 1 98 ? -7.705 -4.173 -6.079 1.00 95.88 98 ARG A N 1
ATOM 796 C CA . ARG A 1 98 ? -8.116 -5.211 -7.035 1.00 95.88 98 ARG A CA 1
ATOM 797 C C . ARG A 1 98 ? -8.832 -4.668 -8.261 1.00 95.88 98 ARG A C 1
ATOM 799 O O . ARG A 1 98 ? -8.847 -5.345 -9.286 1.00 95.88 98 ARG A O 1
ATOM 806 N N . GLU A 1 99 ? -9.419 -3.485 -8.168 1.00 96.81 99 GLU A N 1
ATOM 807 C CA . GLU A 1 99 ? -10.003 -2.794 -9.312 1.00 96.81 99 GLU A CA 1
ATOM 808 C C . GLU A 1 99 ? -8.942 -2.049 -10.135 1.00 96.81 99 GLU A C 1
ATOM 810 O O . GLU A 1 99 ? -8.999 -2.048 -11.363 1.00 96.81 99 GLU A O 1
ATOM 815 N N . LYS A 1 100 ? -7.979 -1.401 -9.468 1.00 96.69 100 LYS A N 1
ATOM 816 C CA . LYS A 1 100 ? -7.066 -0.436 -10.104 1.00 96.69 100 LYS A CA 1
ATOM 817 C C . LYS A 1 100 ? -5.673 -0.985 -10.418 1.00 96.69 100 LYS A C 1
ATOM 819 O O . LYS A 1 100 ? -4.943 -0.368 -11.189 1.00 96.69 100 LYS A O 1
ATOM 824 N N . VAL A 1 101 ? -5.293 -2.123 -9.844 1.00 94.19 101 VAL A N 1
ATOM 825 C CA . VAL A 1 101 ? -3.985 -2.770 -10.030 1.00 94.19 101 VAL A CA 1
ATOM 826 C C . VAL A 1 101 ? -4.201 -4.196 -10.553 1.00 94.19 101 VAL A C 1
ATOM 828 O O . VAL A 1 101 ? -5.170 -4.843 -10.150 1.00 94.19 101 VAL A O 1
ATOM 831 N N . PRO A 1 102 ? -3.319 -4.732 -11.428 1.00 94.81 102 PRO A N 1
ATOM 832 C CA . PRO A 1 102 ? -3.446 -6.101 -11.915 1.00 94.81 102 PRO A CA 1
ATOM 833 C C . PRO A 1 102 ? -3.681 -7.118 -10.77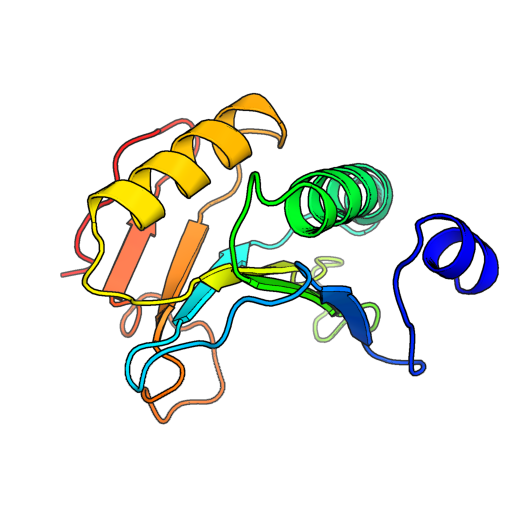9 1.00 94.81 102 PRO A C 1
ATOM 835 O O . PRO A 1 102 ? -2.891 -7.197 -9.834 1.00 94.81 102 PRO A O 1
ATOM 838 N N . PRO A 1 103 ? -4.747 -7.933 -10.849 1.00 93.62 103 PRO A N 1
ATOM 839 C CA . PRO A 1 103 ? -5.206 -8.711 -9.700 1.00 93.62 103 PRO A CA 1
ATOM 840 C C . PRO A 1 103 ? -4.322 -9.928 -9.389 1.00 93.62 103 PRO A C 1
ATOM 842 O O . PRO A 1 103 ? -4.506 -10.569 -8.359 1.00 93.62 103 PRO A O 1
ATOM 845 N N . HIS A 1 104 ? -3.331 -10.237 -10.228 1.00 94.56 104 HIS A N 1
ATOM 846 C CA . HIS A 1 104 ? -2.449 -11.391 -10.055 1.00 94.56 104 HIS A CA 1
ATOM 847 C C . HIS A 1 104 ? -1.412 -11.221 -8.930 1.00 94.56 104 HIS A C 1
ATOM 849 O O . HIS A 1 104 ? -0.739 -12.188 -8.573 1.00 94.56 104 HIS A O 1
ATOM 855 N N . TYR A 1 105 ? -1.265 -10.023 -8.355 1.00 94.75 105 TYR A N 1
ATOM 856 C CA . TYR A 1 105 ? -0.358 -9.825 -7.227 1.00 94.75 105 TYR A CA 1
ATOM 857 C C . TYR A 1 105 ? -0.908 -10.446 -5.948 1.00 94.75 105 TYR A C 1
ATOM 859 O O . TYR A 1 105 ? -2.082 -10.295 -5.602 1.00 94.75 105 TYR A O 1
ATOM 867 N N . PHE A 1 106 ? -0.025 -11.099 -5.206 1.00 94.44 106 PHE A N 1
ATOM 868 C CA . PHE A 1 106 ? -0.299 -11.477 -3.831 1.00 94.44 106 PHE A CA 1
ATOM 869 C C . PHE A 1 106 ? -0.132 -10.244 -2.933 1.00 94.44 106 PHE A C 1
ATOM 871 O O . PHE A 1 106 ? 0.896 -9.571 -3.027 1.00 94.44 106 PHE A O 1
ATOM 878 N N . LEU A 1 107 ? -1.114 -9.959 -2.074 1.00 95.69 107 LEU A N 1
ATOM 879 C CA . LEU A 1 107 ? -1.038 -8.856 -1.114 1.00 95.69 107 LEU A CA 1
ATOM 880 C C . LEU A 1 107 ? -0.741 -9.411 0.278 1.00 95.69 107 LEU A C 1
ATOM 882 O O . LEU A 1 107 ? -1.425 -10.323 0.741 1.00 95.69 107 LEU A O 1
ATOM 886 N N . LEU A 1 108 ? 0.269 -8.855 0.942 1.00 94.50 108 LEU A N 1
ATOM 887 C CA . LEU A 1 108 ? 0.619 -9.183 2.324 1.00 94.50 108 LEU A CA 1
ATOM 888 C C . LEU A 1 108 ? 0.404 -7.970 3.214 1.00 94.50 108 LEU A C 1
ATOM 890 O O . LEU A 1 108 ? 0.926 -6.901 2.909 1.00 94.50 108 LEU A O 1
ATOM 894 N N . TYR A 1 109 ? -0.317 -8.129 4.318 1.00 94.62 109 TYR A N 1
ATOM 895 C CA . TYR A 1 109 ? -0.472 -7.085 5.318 1.00 94.62 109 TYR A CA 1
ATOM 896 C C . TYR A 1 109 ? 0.408 -7.344 6.529 1.00 94.62 109 TYR A C 1
ATOM 898 O O . TYR A 1 109 ? 0.368 -8.417 7.136 1.00 94.62 109 TYR A O 1
ATOM 906 N N . LYS A 1 110 ? 1.134 -6.313 6.948 1.00 91.56 110 LYS A N 1
ATOM 907 C CA . LYS A 1 110 ? 1.964 -6.360 8.146 1.00 91.56 110 LYS A CA 1
ATOM 908 C C . LYS A 1 110 ? 1.762 -5.107 8.994 1.00 91.56 110 LYS A C 1
ATOM 910 O O . LYS A 1 110 ? 1.864 -3.997 8.474 1.00 91.56 110 LYS A O 1
ATOM 915 N N . GLU A 1 111 ? 1.550 -5.285 10.297 1.00 91.75 111 GLU A N 1
ATOM 916 C CA . GLU A 1 111 ? 1.596 -4.178 11.259 1.00 91.75 111 GLU A CA 1
ATOM 917 C C . GLU A 1 111 ? 3.023 -3.647 11.443 1.00 91.75 111 GLU A C 1
ATOM 919 O O . GLU A 1 111 ? 4.002 -4.402 11.431 1.00 91.75 111 GLU A O 1
ATOM 924 N N . ASP A 1 112 ? 3.158 -2.340 11.654 1.00 88.75 112 ASP A N 1
ATOM 925 C CA . ASP A 1 112 ? 4.458 -1.693 11.859 1.00 88.75 112 ASP A CA 1
ATOM 926 C C . ASP A 1 112 ? 5.133 -2.132 13.164 1.00 88.75 112 ASP A C 1
ATOM 928 O O . ASP A 1 112 ? 6.362 -2.224 13.233 1.00 88.75 112 ASP A O 1
ATOM 932 N N . THR A 1 113 ? 4.336 -2.475 14.175 1.00 85.06 113 THR A N 1
ATOM 933 C CA . THR A 1 113 ? 4.788 -2.973 15.483 1.00 85.06 113 THR A CA 1
ATOM 934 C C . THR A 1 113 ? 5.467 -4.345 15.396 1.00 85.06 113 THR A C 1
ATOM 936 O O . THR A 1 113 ? 6.270 -4.698 16.266 1.00 85.06 113 THR A O 1
ATOM 939 N N . MET A 1 114 ? 5.210 -5.123 14.336 1.00 78.19 114 MET A N 1
ATOM 940 C CA . MET A 1 114 ? 5.781 -6.458 14.156 1.00 78.19 114 MET A CA 1
ATOM 941 C C . MET A 1 114 ? 7.289 -6.373 13.857 1.00 78.19 114 MET A C 1
ATOM 943 O O . MET A 1 114 ? 7.741 -6.023 12.756 1.00 78.19 114 MET A O 1
ATOM 947 N N . LYS A 1 115 ? 8.098 -6.739 14.858 1.00 62.75 115 LYS A N 1
ATOM 948 C CA . LYS A 1 115 ? 9.566 -6.638 14.858 1.00 62.75 115 LYS A CA 1
ATOM 949 C C . LYS A 1 115 ? 10.263 -7.716 14.009 1.00 62.75 115 LYS A C 1
ATOM 951 O O . LYS A 1 115 ? 10.972 -8.545 14.561 1.00 62.75 115 LYS A O 1
ATOM 956 N N . ARG A 1 116 ? 10.141 -7.693 12.673 1.00 57.47 116 ARG A N 1
ATOM 957 C CA . ARG A 1 116 ? 11.094 -8.333 11.723 1.00 57.47 116 ARG A CA 1
ATOM 958 C C . ARG A 1 116 ? 11.154 -7.582 10.385 1.00 57.47 116 ARG A C 1
ATOM 960 O O . ARG A 1 116 ? 10.140 -7.094 9.896 1.00 57.47 116 ARG A O 1
ATOM 967 N N . ARG A 1 117 ? 12.355 -7.469 9.799 1.00 52.66 117 ARG A N 1
ATOM 968 C CA . ARG A 1 117 ? 12.662 -6.620 8.622 1.00 52.66 117 ARG A CA 1
ATOM 969 C C . ARG A 1 117 ? 12.175 -7.159 7.266 1.00 52.66 117 ARG A C 1
ATOM 971 O O . ARG A 1 117 ? 12.261 -6.425 6.289 1.00 52.66 117 ARG A O 1
ATOM 978 N N . ASN A 1 118 ? 11.683 -8.395 7.183 1.00 51.22 118 ASN A N 1
ATOM 979 C CA . ASN A 1 118 ? 11.317 -9.024 5.910 1.00 51.22 118 ASN A CA 1
ATOM 980 C C . ASN A 1 118 ? 9.810 -9.300 5.834 1.00 51.22 118 ASN A C 1
ATOM 982 O O . ASN A 1 118 ? 9.194 -9.628 6.847 1.00 51.22 118 ASN A O 1
ATOM 986 N N . ALA A 1 119 ? 9.252 -9.195 4.626 1.00 55.34 119 ALA A N 1
ATOM 987 C CA . ALA A 1 119 ? 7.902 -9.634 4.280 1.00 55.34 119 ALA A CA 1
ATOM 988 C C . ALA A 1 119 ? 7.835 -11.173 4.219 1.00 55.34 119 ALA A C 1
ATOM 990 O O . ALA A 1 119 ? 7.592 -11.765 3.171 1.00 55.34 119 ALA A O 1
ATOM 991 N N . ASP A 1 120 ? 8.152 -11.826 5.338 1.00 64.19 120 ASP A N 1
ATOM 992 C CA . ASP A 1 120 ? 7.921 -13.259 5.492 1.00 64.19 120 ASP A CA 1
ATOM 993 C C . ASP A 1 120 ? 6.410 -13.471 5.586 1.00 64.19 120 ASP A C 1
ATOM 995 O O . ASP A 1 120 ? 5.757 -12.902 6.465 1.00 64.19 120 ASP A O 1
ATOM 999 N N . ARG A 1 121 ? 5.864 -14.275 4.670 1.00 60.81 121 ARG A N 1
ATOM 1000 C CA . ARG A 1 121 ? 4.443 -14.640 4.655 1.00 60.81 121 ARG A CA 1
ATOM 1001 C C . ARG A 1 121 ? 3.989 -15.157 6.017 1.00 60.81 121 ARG A C 1
ATOM 1003 O O . ARG A 1 121 ? 3.006 -14.675 6.543 1.00 60.81 121 ARG A O 1
ATOM 1010 N N . ARG A 1 122 ? 4.820 -15.967 6.681 1.00 65.88 122 ARG A N 1
ATOM 1011 C CA . ARG A 1 122 ? 4.534 -16.576 7.995 1.00 65.88 122 ARG A CA 1
ATOM 1012 C C . ARG A 1 122 ? 4.335 -15.578 9.145 1.00 65.88 122 ARG A C 1
ATOM 1014 O O . ARG A 1 122 ? 4.150 -15.994 10.281 1.00 65.88 122 ARG A O 1
ATOM 1021 N N . LEU A 1 123 ? 4.485 -14.277 8.895 1.00 68.81 123 LEU A N 1
ATOM 1022 C CA . LEU A 1 123 ? 4.401 -13.208 9.890 1.00 68.81 123 LEU A CA 1
ATOM 1023 C C . LEU A 1 123 ? 3.447 -12.082 9.465 1.00 68.81 123 LEU A C 1
ATOM 1025 O O . LEU A 1 123 ? 3.490 -10.997 10.047 1.00 68.81 123 LEU A O 1
ATOM 1029 N N . CYS A 1 124 ? 2.638 -12.299 8.428 1.00 83.44 124 CYS A N 1
ATOM 1030 C CA . CYS A 1 124 ? 1.648 -11.330 7.980 1.00 83.44 124 CYS A CA 1
ATOM 1031 C C . CYS A 1 124 ? 0.343 -11.517 8.761 1.00 83.44 124 CYS A C 1
ATOM 1033 O O . CYS A 1 124 ? -0.061 -12.635 9.049 1.00 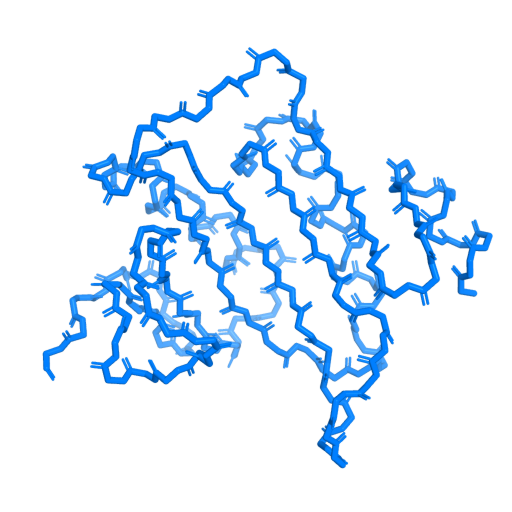83.44 124 CYS A O 1
ATOM 1035 N N . LYS A 1 125 ? -0.313 -10.411 9.131 1.00 89.38 125 LYS A N 1
ATOM 1036 C CA . LYS A 1 125 ? -1.603 -10.463 9.844 1.00 89.38 125 LYS A CA 1
ATOM 1037 C C . LYS A 1 125 ? -2.732 -10.853 8.895 1.00 89.38 125 LYS A C 1
ATOM 1039 O O . LYS A 1 125 ? -3.619 -11.616 9.258 1.00 89.38 125 LYS A O 1
ATOM 1044 N N . TRP A 1 126 ? -2.673 -10.305 7.683 1.00 93.31 126 TRP A N 1
ATOM 1045 C CA . TRP A 1 126 ? -3.658 -10.536 6.639 1.00 93.31 126 TRP A CA 1
ATOM 1046 C C . TRP A 1 126 ? -2.964 -10.833 5.318 1.00 93.31 126 TRP A C 1
ATOM 1048 O O . TRP A 1 126 ? -1.875 -10.319 5.042 1.00 93.31 126 TRP A O 1
ATOM 1058 N N . CYS A 1 127 ? -3.616 -11.610 4.467 1.00 94.50 127 CYS A N 1
ATOM 1059 C CA . CYS A 1 127 ? -3.172 -11.846 3.105 1.00 94.50 127 CYS A CA 1
ATOM 1060 C C . CYS A 1 127 ? -4.341 -11.840 2.115 1.00 94.50 127 CYS A C 1
ATOM 1062 O O . CYS A 1 127 ? -5.492 -12.074 2.476 1.00 94.50 127 CYS A O 1
ATOM 1064 N N . VAL A 1 128 ? -4.039 -11.560 0.847 1.00 95.56 128 VAL A N 1
ATOM 1065 C CA . VAL A 1 128 ? -4.992 -11.685 -0.264 1.00 95.56 128 VAL A CA 1
ATOM 1066 C C . VAL A 1 128 ? -4.312 -12.431 -1.400 1.00 95.56 128 VAL A C 1
ATOM 1068 O O . VAL A 1 128 ? -3.324 -11.960 -1.979 1.00 95.56 128 VAL A O 1
ATOM 1071 N N . TYR A 1 129 ? -4.865 -13.588 -1.749 1.00 95.00 129 TYR A N 1
ATOM 1072 C CA . TYR A 1 129 ? -4.360 -14.408 -2.843 1.00 95.00 129 TYR A CA 1
ATOM 1073 C C . TYR A 1 129 ? -4.613 -13.748 -4.212 1.00 95.00 129 TYR A C 1
ATOM 1075 O O . TYR A 1 129 ? -5.535 -12.935 -4.352 1.00 95.00 129 TYR A O 1
ATOM 1083 N N . PRO A 1 130 ? -3.811 -14.086 -5.241 1.00 96.19 130 PRO A N 1
ATOM 1084 C CA . PRO A 1 130 ? -4.013 -13.632 -6.609 1.00 96.19 130 PRO A CA 1
ATOM 1085 C C . PRO A 1 130 ? -5.452 -13.843 -7.072 1.00 96.19 130 PRO A C 1
ATOM 1087 O O . PRO A 1 130 ? -6.041 -14.896 -6.837 1.00 96.19 130 PRO A O 1
ATOM 1090 N N . ASN A 1 131 ? -6.000 -12.842 -7.752 1.00 95.06 131 ASN A N 1
ATOM 1091 C CA . ASN A 1 131 ? -7.351 -12.822 -8.313 1.00 95.06 131 ASN A CA 1
ATOM 1092 C C . ASN A 1 131 ? -8.490 -12.938 -7.287 1.00 95.06 131 ASN A C 1
ATOM 1094 O O . ASN A 1 131 ? -9.647 -13.062 -7.676 1.00 95.06 131 ASN A O 1
ATOM 1098 N N . GLN A 1 132 ? -8.189 -12.845 -5.990 1.00 95.81 132 GLN A N 1
ATOM 1099 C CA . GLN A 1 132 ? -9.187 -12.797 -4.925 1.00 95.81 132 GLN A CA 1
ATOM 1100 C C . GLN A 1 132 ? -9.348 -11.381 -4.380 1.00 95.81 132 GLN A C 1
ATOM 1102 O O . GLN A 1 132 ? -8.424 -10.572 -4.450 1.00 95.81 132 GLN A O 1
ATOM 1107 N N . ARG A 1 133 ? -10.519 -11.089 -3.812 1.00 94.38 133 ARG A N 1
ATOM 1108 C CA . ARG A 1 133 ? -10.815 -9.804 -3.158 1.00 94.38 133 ARG A CA 1
ATOM 1109 C C . ARG A 1 133 ? -10.930 -9.904 -1.643 1.00 94.38 133 ARG A C 1
ATOM 1111 O O . ARG A 1 133 ? -10.853 -8.891 -0.973 1.00 94.38 133 ARG A O 1
ATOM 1118 N N . THR A 1 134 ? -11.074 -11.106 -1.103 1.00 95.44 134 THR A N 1
ATOM 1119 C CA . THR A 1 134 ? -11.275 -11.320 0.330 1.00 95.44 134 THR A CA 1
ATOM 1120 C C . THR A 1 134 ? -9.942 -11.371 1.069 1.00 95.44 134 THR A C 1
ATOM 1122 O O . THR A 1 134 ? -9.013 -12.049 0.623 1.00 95.44 134 THR A O 1
ATOM 1125 N N . ILE A 1 135 ? -9.860 -10.667 2.197 1.00 94.56 135 ILE A N 1
ATOM 1126 C CA . ILE A 1 135 ? -8.762 -10.801 3.157 1.00 94.56 135 ILE A CA 1
ATOM 1127 C C . ILE A 1 135 ? -8.856 -12.125 3.920 1.00 94.56 135 ILE A C 1
ATOM 1129 O O . ILE A 1 135 ? -9.928 -12.546 4.346 1.00 94.56 135 ILE A O 1
ATOM 1133 N N . HIS A 1 136 ? -7.713 -12.768 4.117 1.00 91.62 136 HIS A N 1
ATOM 1134 C CA . HIS A 1 136 ? -7.577 -13.998 4.892 1.00 91.62 136 HIS A CA 1
ATOM 1135 C C . HIS A 1 136 ? -6.626 -13.759 6.057 1.00 91.62 136 HIS A C 1
ATOM 1137 O O . HIS A 1 136 ? -5.682 -12.977 5.931 1.00 91.62 136 HIS A O 1
ATOM 1143 N N . VAL A 1 137 ? -6.857 -14.440 7.177 1.00 84.06 137 VAL A N 1
ATOM 1144 C CA . VAL A 1 137 ? -5.850 -14.554 8.239 1.00 84.06 137 VAL A CA 1
ATOM 1145 C C . VAL A 1 137 ? -4.764 -15.500 7.735 1.00 84.06 137 VAL A C 1
ATOM 1147 O O . VAL A 1 137 ? -5.085 -16.581 7.242 1.00 84.06 137 VAL A O 1
ATOM 1150 N N . ASP A 1 138 ? -3.499 -15.098 7.837 1.00 66.69 138 ASP A N 1
ATOM 1151 C CA . ASP A 1 138 ? -2.383 -16.012 7.574 1.00 66.69 138 ASP A CA 1
ATOM 1152 C C . ASP A 1 138 ? -2.214 -16.910 8.813 1.00 66.69 138 ASP A C 1
ATOM 1154 O O . ASP A 1 138 ? -1.931 -16.411 9.904 1.00 66.69 138 ASP A O 1
ATOM 1158 N N . SER A 1 139 ? -2.507 -18.205 8.667 1.00 53.22 139 SER A N 1
ATOM 1159 C CA . SER A 1 139 ? -2.479 -19.220 9.735 1.00 53.22 139 SER A CA 1
ATOM 1160 C C . SER A 1 139 ? -1.168 -19.991 9.764 1.00 53.22 139 SER A C 1
ATOM 1162 O O . SER A 1 139 ? -0.803 -20.510 8.682 1.00 53.22 139 SER A O 1
#

Foldseek 3Di:
DQVLLVVLVWDDDPFKTKAFAPPDAADLFKKKKKWWDAPVCVSVLVSVVRVCRNVVQFAGMKMKTPDDPDPPNIIMIIGMHRHPPPQVNVLSNLVVCCVRPQQQIKIFMDTPPQPDDDSDLQHGQWIAHRPGSDIDGSD

Sequence (139 aa):
MKEELIQYGASYDGVWSWALAEKQEGTSRTGKWMFWPKSEGAIPIWRTICELTRSHQLGIQAKMRVEKRDETDALLICVYTRDSEDVEDLQRIVDILREKVPPHYFLLYKEDTMKRRNADRRLCKWCVYPNQRTIHVDS

Secondary structure (DSSP, 8-state):
-HHHHHHTT-EE-SSEEEEE-TT----TT-EEEEE--BHHHHHHHHHHHHHHHHTTSS-SEEEEE-S--STT-BPPEEEEES-TT-HHHHHHHHHHHHHHS-TTSPEEEEETTS--SS--GGG-SEEE-TT--S-EE--